Protein AF-A0A2M7BCM3-F1 (afdb_monomer)

Foldseek 3Di:
DDWPDKAPWDCPVDPPDTDIGTDDDDDPPD

Radius of gyration: 11.4 Å; Cα contacts (8 Å, |Δi|>4): 39; chains: 1; bounding box: 26×18×23 Å

Structure (mmCIF, N/CA/C/O backbone):
data_AF-A0A2M7BCM3-F1
#
_entry.id   AF-A0A2M7BCM3-F1
#
loop_
_atom_site.group_PDB
_atom_site.id
_atom_site.type_symbol
_atom_site.label_atom_id
_atom_site.label_alt_id
_atom_site.label_comp_id
_atom_site.label_asym_id
_atom_site.label_entity_id
_atom_site.label_seq_id
_atom_site.pdbx_PDB_ins_code
_atom_site.Cartn_x
_atom_site.Cartn_y
_atom_site.Cartn_z
_atom_site.occupancy
_atom_site.B_iso_or_equiv
_atom_site.auth_seq_id
_atom_site.auth_comp_id
_atom_site.auth_asym_id
_atom_site.auth_atom_id
_atom_site.pdbx_PDB_model_num
ATOM 1 N N . MET A 1 1 ? -4.423 -5.396 -16.037 1.00 72.19 1 MET A N 1
ATOM 2 C CA . MET A 1 1 ? -4.178 -4.732 -14.741 1.00 72.19 1 MET A CA 1
ATOM 3 C C . MET A 1 1 ? -3.743 -5.821 -13.785 1.00 72.19 1 MET A C 1
ATOM 5 O O . MET A 1 1 ? -4.540 -6.706 -13.510 1.00 72.19 1 MET A O 1
ATOM 9 N N . GLU A 1 2 ? -2.476 -5.815 -13.389 1.00 90.44 2 GLU A N 1
ATOM 10 C CA . GLU A 1 2 ? -1.931 -6.765 -12.414 1.00 90.44 2 GLU A CA 1
ATOM 11 C C . GLU A 1 2 ? -1.859 -6.084 -11.043 1.00 90.44 2 GLU A C 1
ATOM 13 O O . GLU A 1 2 ? -1.741 -4.862 -10.969 1.00 90.44 2 GLU A O 1
ATOM 18 N N . ILE A 1 3 ? -1.975 -6.852 -9.961 1.00 93.94 3 ILE A N 1
ATOM 19 C CA . ILE A 1 3 ? -1.875 -6.344 -8.588 1.00 93.94 3 ILE A CA 1
ATOM 20 C C . ILE A 1 3 ? -0.610 -6.940 -7.983 1.00 93.94 3 ILE A C 1
ATOM 22 O O . ILE A 1 3 ? -0.489 -8.157 -7.880 1.00 93.94 3 ILE A O 1
ATOM 26 N N . ALA A 1 4 ? 0.324 -6.079 -7.587 1.00 94.81 4 ALA A N 1
ATOM 27 C CA . ALA A 1 4 ? 1.576 -6.487 -6.955 1.00 94.81 4 ALA A CA 1
ATOM 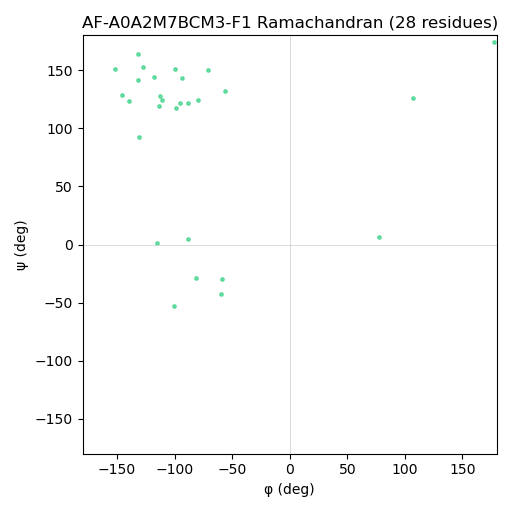28 C C . ALA A 1 4 ? 1.390 -6.767 -5.456 1.00 94.81 4 ALA A C 1
ATOM 30 O O . ALA A 1 4 ? 2.094 -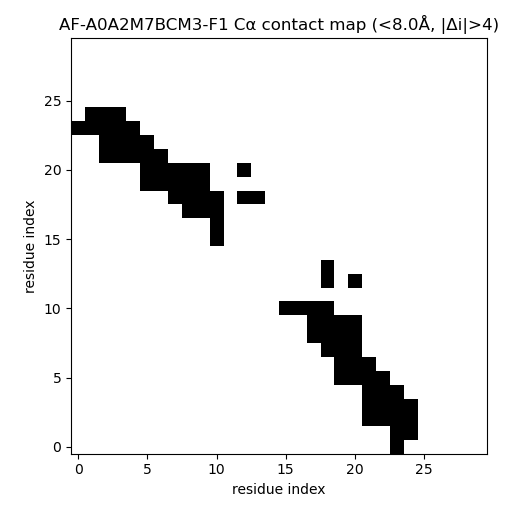7.585 -4.870 1.00 94.81 4 ALA A O 1
ATOM 31 N N . GLY A 1 5 ? 0.423 -6.100 -4.830 1.00 95.44 5 GLY A N 1
ATOM 32 C CA . GLY A 1 5 ? 0.089 -6.294 -3.427 1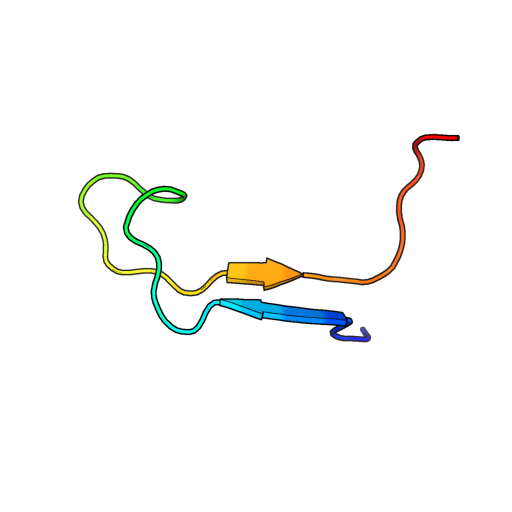.00 95.44 5 GLY A CA 1
ATOM 33 C C . GLY A 1 5 ? -1.018 -5.352 -2.984 1.00 95.44 5 GLY A C 1
ATOM 34 O O . GLY A 1 5 ? -1.452 -4.481 -3.738 1.00 95.44 5 GLY A O 1
ATOM 35 N N . TYR A 1 6 ? -1.483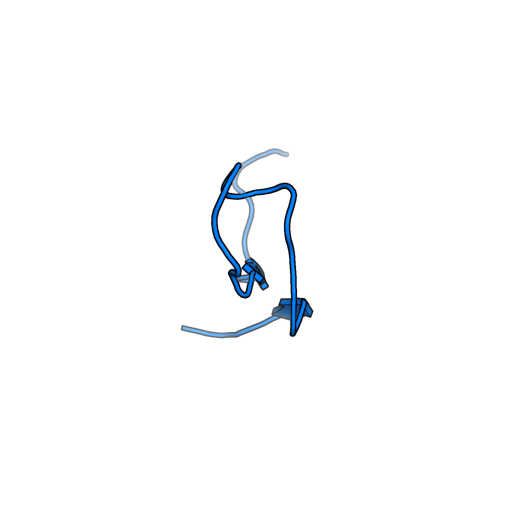 -5.520 -1.751 1.00 96.62 6 TYR A N 1
ATOM 36 C CA . TYR A 1 6 ? -2.457 -4.607 -1.170 1.00 96.62 6 TYR A CA 1
ATOM 37 C C . TYR A 1 6 ? -2.345 -4.547 0.354 1.00 96.62 6 TYR A C 1
ATOM 39 O O . TYR A 1 6 ? -1.978 -5.524 1.009 1.00 96.62 6 TYR A O 1
ATOM 47 N N . ILE A 1 7 ? -2.702 -3.396 0.918 1.00 97.50 7 ILE A N 1
ATOM 48 C CA . ILE A 1 7 ? -2.925 -3.216 2.352 1.00 97.50 7 ILE A CA 1
ATOM 49 C C . ILE A 1 7 ? -4.427 -3.301 2.588 1.00 97.50 7 ILE A C 1
ATOM 51 O O . ILE A 1 7 ? -5.194 -2.474 2.090 1.00 97.50 7 ILE A O 1
ATOM 55 N N . LYS A 1 8 ? -4.844 -4.306 3.365 1.00 96.62 8 LYS A N 1
ATOM 56 C CA . LYS A 1 8 ? -6.261 -4.571 3.645 1.00 96.62 8 LYS A CA 1
ATOM 57 C C . LYS A 1 8 ? -6.950 -3.389 4.328 1.00 96.62 8 LYS A C 1
ATOM 59 O O . LYS A 1 8 ? -8.057 -3.039 3.935 1.00 96.62 8 LYS A O 1
ATOM 64 N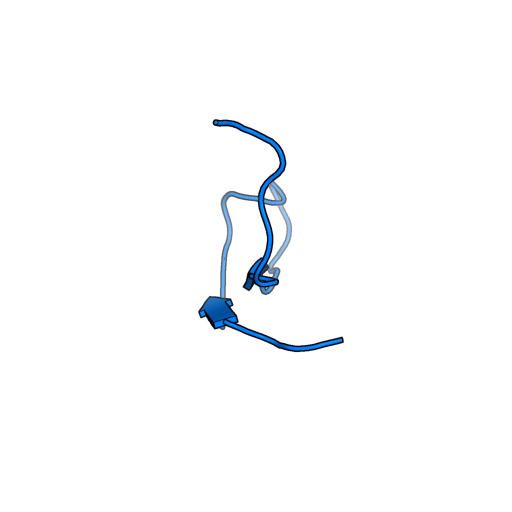 N . THR A 1 9 ? -6.287 -2.765 5.300 1.00 97.00 9 THR A N 1
ATOM 65 C CA . THR A 1 9 ? -6.831 -1.625 6.043 1.00 97.00 9 THR A CA 1
ATOM 66 C C . THR A 1 9 ? -5.743 -0.583 6.269 1.00 97.00 9 THR A C 1
ATOM 68 O O . THR A 1 9 ? -4.709 -0.890 6.854 1.00 97.00 9 THR A O 1
ATOM 71 N N . SER A 1 10 ? -5.991 0.646 5.829 1.00 96.81 10 SER A N 1
ATOM 72 C CA . SER A 1 10 ? -5.148 1.821 6.034 1.00 96.81 10 SER A CA 1
ATOM 73 C C . SER A 1 10 ? -5.992 2.991 6.530 1.00 96.81 10 SER A C 1
ATOM 75 O O . SER A 1 10 ? -7.126 3.198 6.087 1.00 96.81 10 SER A O 1
ATOM 77 N N . LEU A 1 11 ? -5.411 3.755 7.453 1.00 97.06 11 LEU A N 1
ATOM 78 C CA . LEU A 1 11 ? -5.980 4.979 8.027 1.00 97.0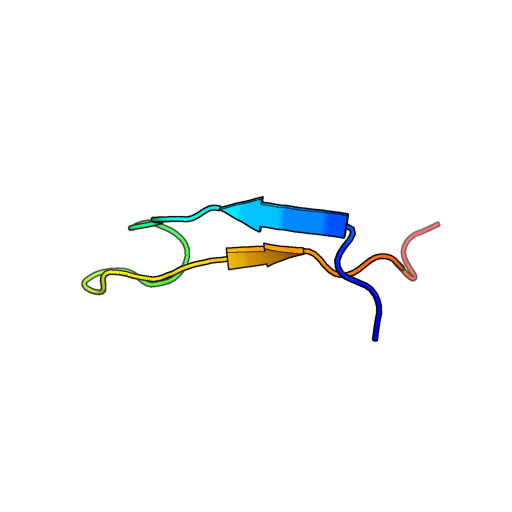6 11 LEU A CA 1
ATOM 79 C C . LEU A 1 11 ? -5.150 6.223 7.667 1.00 97.06 11 LEU A C 1
ATOM 81 O O . LEU A 1 11 ? -5.453 7.317 8.135 1.00 97.06 11 LEU A O 1
ATOM 85 N N . ILE A 1 12 ? -4.079 6.039 6.888 1.00 95.56 12 ILE A N 1
ATOM 86 C CA . ILE A 1 12 ? -3.084 7.078 6.595 1.00 95.56 12 ILE A CA 1
ATOM 87 C C . ILE A 1 12 ? -3.352 7.686 5.221 1.00 95.56 12 ILE A C 1
ATOM 89 O O . ILE A 1 12 ? -3.522 8.896 5.119 1.00 95.56 12 ILE A O 1
ATOM 93 N N . GLU A 1 13 ? -3.458 6.843 4.188 1.00 96.62 13 GLU A N 1
ATOM 94 C CA . GLU A 1 13 ? -3.617 7.286 2.793 1.00 96.62 13 GLU A CA 1
ATOM 95 C C . GLU A 1 13 ? -4.861 8.154 2.582 1.00 96.62 13 GLU A C 1
ATOM 97 O O . GLU A 1 13 ? -4.879 9.030 1.720 1.00 96.62 13 GLU A O 1
ATOM 102 N N . TRP A 1 14 ? -5.901 7.927 3.390 1.00 95.81 14 TRP A N 1
ATOM 103 C CA . TRP A 1 14 ? -7.095 8.759 3.407 1.00 95.81 14 TRP A CA 1
ATOM 104 C C . TRP A 1 14 ? -7.463 9.155 4.841 1.00 95.81 14 TRP A C 1
ATOM 106 O O . TRP A 1 14 ? -8.210 8.440 5.518 1.00 95.81 14 TRP A O 1
ATOM 116 N N . PRO A 1 15 ? -6.976 10.314 5.315 1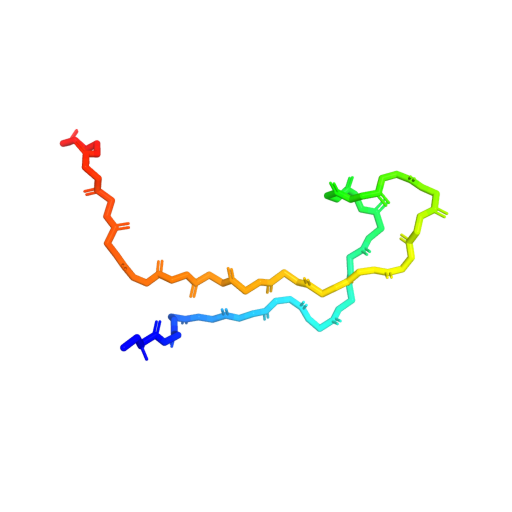.00 95.44 15 PRO A N 1
ATOM 117 C CA . PRO A 1 15 ? -7.217 10.769 6.677 1.00 95.44 15 PRO A CA 1
ATOM 118 C C . PRO A 1 15 ? -8.713 10.868 7.003 1.00 95.44 15 PRO A C 1
ATOM 120 O O . PRO A 1 15 ? -9.502 11.427 6.239 1.00 95.44 15 PRO A O 1
ATOM 123 N N . GLY A 1 16 ? -9.113 10.316 8.152 1.00 96.00 16 GLY A N 1
ATOM 124 C CA . GLY A 1 16 ? -10.509 10.306 8.60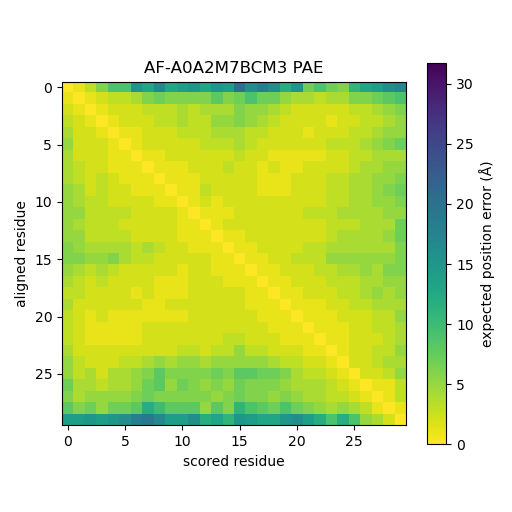8 1.00 96.00 16 GLY A CA 1
ATOM 125 C C . GLY A 1 16 ? -11.404 9.265 7.925 1.00 96.00 16 GLY A C 1
ATOM 126 O O . GLY A 1 16 ? -12.617 9.260 8.154 1.00 96.00 16 GLY A O 1
ATOM 127 N N . LYS A 1 17 ? -10.837 8.379 7.096 1.00 96.75 17 LYS A N 1
ATOM 128 C CA . LYS A 1 17 ? -11.544 7.271 6.446 1.00 96.75 17 LYS A CA 1
ATOM 129 C C . LYS A 1 17 ? -10.822 5.948 6.693 1.00 96.75 17 LYS A C 1
ATOM 131 O O . LYS A 1 17 ? -9.611 5.898 6.875 1.00 96.75 17 LYS A O 1
ATOM 136 N N . ILE A 1 18 ? -11.592 4.864 6.670 1.00 96.81 1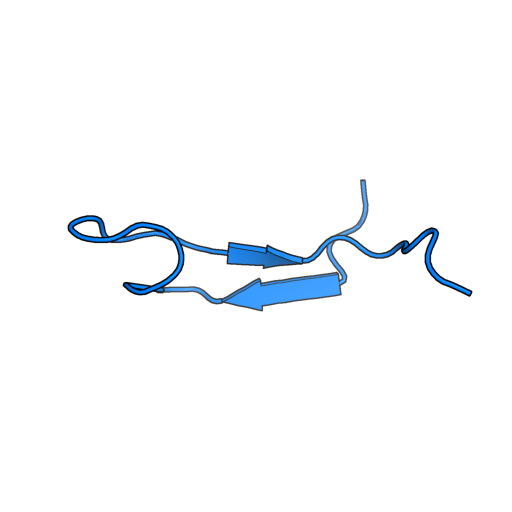8 ILE A N 1
ATOM 137 C CA . ILE A 1 18 ? -11.054 3.507 6.569 1.00 96.81 18 ILE A CA 1
ATOM 138 C C . ILE A 1 18 ? -10.922 3.203 5.079 1.00 96.81 18 ILE A C 1
ATOM 140 O O . ILE A 1 18 ? -11.909 3.281 4.349 1.00 96.81 18 ILE A O 1
ATOM 144 N N . SER A 1 19 ? -9.711 2.885 4.632 1.00 97.62 19 SER A N 1
ATOM 145 C CA . SER A 1 19 ? -9.408 2.631 3.222 1.00 97.62 19 SER A CA 1
ATOM 146 C C . SER A 1 19 ? -8.600 1.346 3.043 1.00 97.62 19 SER A C 1
ATOM 148 O O . SER A 1 19 ? -8.026 0.827 3.999 1.00 97.62 19 SER A O 1
ATOM 150 N N . SER A 1 20 ? -8.549 0.831 1.818 1.00 97.38 20 SER A N 1
ATOM 151 C CA . SER A 1 20 ? -7.623 -0.228 1.402 1.00 97.38 20 SER A CA 1
ATOM 152 C C . SER A 1 20 ? -6.726 0.328 0.303 1.00 97.38 20 SER A C 1
ATOM 154 O O . SER A 1 20 ? -7.183 1.115 -0.525 1.00 97.38 20 SER A O 1
ATOM 156 N N . VAL A 1 21 ? -5.461 -0.080 0.285 1.00 96.94 21 VAL A N 1
ATOM 157 C CA . VAL A 1 21 ? -4.463 0.428 -0.670 1.00 96.94 21 VAL A CA 1
ATOM 158 C C . VAL A 1 21 ? -4.084 -0.697 -1.611 1.00 96.94 21 VAL A C 1
ATOM 160 O O . VAL A 1 21 ? -3.724 -1.772 -1.140 1.00 96.94 21 VAL A O 1
ATOM 163 N N . ILE A 1 22 ? -4.155 -0.468 -2.920 1.00 96.12 22 ILE A N 1
ATOM 164 C CA . ILE A 1 22 ? -3.783 -1.451 -3.942 1.00 96.12 22 ILE A CA 1
ATOM 165 C C . ILE A 1 22 ? -2.515 -0.960 -4.630 1.00 96.12 22 ILE A C 1
ATOM 167 O O . ILE A 1 22 ? -2.487 0.144 -5.169 1.00 96.12 22 ILE A O 1
ATOM 171 N N . PHE A 1 23 ? -1.479 -1.793 -4.637 1.00 95.25 23 PHE A N 1
ATOM 172 C CA . PHE A 1 23 ? -0.244 -1.530 -5.361 1.00 95.25 23 PHE A CA 1
ATOM 173 C C . PHE A 1 23 ? -0.300 -2.203 -6.727 1.00 95.25 23 PHE A C 1
ATOM 175 O O . PHE A 1 23 ? -0.455 -3.423 -6.835 1.00 95.25 23 PHE A O 1
ATOM 182 N N . VAL A 1 24 ? -0.151 -1.398 -7.773 1.00 94.06 24 VAL A N 1
ATOM 183 C CA . VAL A 1 24 ? -0.004 -1.880 -9.147 1.00 94.06 24 VAL A CA 1
ATOM 184 C C . VAL A 1 24 ? 1.482 -2.002 -9.491 1.00 94.06 24 VAL A C 1
ATOM 186 O O . VAL A 1 24 ? 2.281 -1.183 -9.030 1.00 94.06 24 VAL A O 1
ATOM 189 N N . PRO A 1 25 ? 1.885 -3.017 -10.272 1.00 91.88 25 PRO A N 1
ATOM 190 C CA . PRO A 1 25 ? 3.231 -3.085 -10.804 1.00 91.88 25 PRO A CA 1
ATOM 191 C C . PRO A 1 25 ? 3.412 -2.020 -11.894 1.00 91.88 25 PRO A C 1
ATOM 193 O O . PRO A 1 25 ? 2.470 -1.662 -12.602 1.00 91.88 25 PRO A O 1
ATOM 196 N N . GLY A 1 26 ? 4.648 -1.544 -12.040 1.00 88.69 26 GLY A N 1
ATOM 197 C CA . GLY A 1 26 ? 5.020 -0.512 -13.005 1.00 88.69 26 GLY A CA 1
ATOM 198 C C . GLY A 1 26 ? 5.306 0.829 -12.334 1.00 88.69 26 GLY A C 1
ATOM 199 O O . GLY A 1 26 ? 4.501 1.363 -11.578 1.00 88.69 26 GLY A O 1
ATOM 200 N N . CYS A 1 27 ? 6.483 1.373 -12.619 1.00 86.31 27 CYS A N 1
ATOM 201 C CA . CYS A 1 27 ? 6.924 2.671 -12.138 1.00 86.31 27 CYS A CA 1
ATOM 202 C C . CYS A 1 27 ? 7.788 3.308 -13.230 1.00 86.31 27 CYS A C 1
ATOM 204 O O . CYS A 1 27 ? 8.702 2.665 -13.735 1.00 86.31 27 CYS A O 1
ATOM 206 N N . ASN A 1 28 ? 7.490 4.554 -13.604 1.00 89.50 28 ASN A N 1
ATOM 207 C CA . ASN A 1 28 ? 8.263 5.291 -14.614 1.00 89.50 28 ASN A CA 1
ATOM 208 C C . ASN A 1 28 ? 9.447 6.063 -14.006 1.00 89.50 28 ASN A C 1
ATOM 210 O O . ASN A 1 28 ? 10.124 6.805 -14.716 1.00 89.50 28 ASN A O 1
ATOM 214 N N . PHE A 1 29 ? 9.692 5.913 -12.701 1.00 86.75 29 PHE A N 1
ATOM 215 C CA . PHE A 1 29 ? 10.925 6.386 -12.085 1.00 86.75 29 PHE A CA 1
ATOM 216 C C . PHE A 1 29 ? 12.029 5.362 -12.365 1.00 86.75 29 PHE A C 1
ATOM 218 O O . PHE A 1 29 ? 11.846 4.171 -12.114 1.00 86.75 29 PHE A O 1
ATOM 225 N N . ARG A 1 30 ? 13.128 5.837 -12.958 1.00 69.88 30 ARG A N 1
ATOM 226 C CA . ARG A 1 30 ? 14.303 5.039 -13.318 1.00 69.88 30 ARG A CA 1
ATOM 227 C C . ARG A 1 30 ? 15.197 4.796 -12.111 1.00 69.88 30 ARG A C 1
ATOM 229 O O . ARG A 1 30 ? 15.451 5.780 -11.384 1.00 69.88 30 ARG A O 1
#

pLDDT: mean 93.06, std 6.67, range [69.88, 97.62]

Organism: NCBI:txid1974880

Solvent-accessible surface area (backbone atoms only — not comparable to full-atom values): 2132 Å² total; per-residue (Å²): 140,65,76,72,49,68,44,84,73,39,60,68,96,44,74,97,41,88,42,64,48,76,40,57,72,85,72,94,76,130

Sequence (30 aa):
MEIAGYIKTSLIEWPGKISSVIFVPGCNFR

Secondary structure (DSSP, 8-state):
----EEEEEESSSSTTS-EEEEEPS-----